Protein AF-A0A920AAM9-F1 (afdb_monomer_lite)

pLDDT: mean 75.86, std 14.89, range [33.41, 89.25]

Radius of gyration: 17.19 Å; chains: 1; bounding box: 35×25×56 Å

Structure (mmCIF, N/CA/C/O backbone):
data_AF-A0A920AAM9-F1
#
_entry.id   AF-A0A920AAM9-F1
#
loop_
_atom_site.group_PDB
_atom_site.id
_atom_site.type_symbol
_atom_site.label_atom_id
_atom_site.label_alt_id
_atom_site.label_comp_id
_atom_site.label_asym_id
_atom_site.label_entity_id
_atom_site.label_seq_id
_atom_site.pdbx_PDB_ins_code
_atom_site.Cartn_x
_atom_site.Cartn_y
_atom_site.Cartn_z
_atom_site.occupancy
_atom_site.B_iso_or_equiv
_atom_site.auth_seq_id
_atom_site.auth_comp_id
_atom_site.auth_asym_id
_atom_site.auth_atom_id
_atom_site.pdbx_PDB_model_num
ATOM 1 N N . MET A 1 1 ? -14.835 -7.639 28.616 1.00 49.59 1 MET A N 1
ATOM 2 C CA . MET A 1 1 ? -15.258 -7.368 27.221 1.00 49.59 1 MET A CA 1
ATOM 3 C C . MET A 1 1 ? -16.773 -7.490 27.170 1.00 49.59 1 MET A C 1
ATOM 5 O O . MET A 1 1 ? -17.291 -8.471 27.684 1.00 49.59 1 MET A O 1
ATOM 9 N N . SER A 1 2 ? -17.468 -6.457 26.691 1.00 64.12 2 SER A N 1
ATOM 10 C CA . SER A 1 2 ? -18.935 -6.351 26.747 1.00 64.12 2 SER A CA 1
ATOM 11 C C . SER A 1 2 ? -19.601 -7.238 25.690 1.00 64.12 2 SER A C 1
ATOM 13 O O . SER A 1 2 ? -19.161 -7.250 24.548 1.00 64.12 2 SER A O 1
ATOM 15 N N . LEU A 1 3 ? -20.681 -7.944 26.039 1.00 62.62 3 LEU A N 1
ATOM 16 C CA . LEU A 1 3 ? -21.472 -8.770 25.110 1.00 62.62 3 LEU A CA 1
ATOM 17 C C . LEU A 1 3 ? -21.976 -7.963 23.895 1.00 62.62 3 LEU A C 1
ATOM 19 O O . LEU A 1 3 ? -22.079 -8.491 22.791 1.00 62.62 3 LEU A O 1
ATOM 23 N N . LEU A 1 4 ? -22.213 -6.660 24.085 1.00 63.41 4 LEU A N 1
ATOM 24 C CA . LEU A 1 4 ? -22.655 -5.742 23.034 1.00 63.41 4 LEU A CA 1
ATOM 25 C C . LEU A 1 4 ? -21.623 -5.571 21.906 1.00 63.41 4 LEU A C 1
ATOM 27 O O . LEU A 1 4 ? -22.015 -5.398 20.757 1.00 63.41 4 LEU A O 1
ATOM 31 N N . SER A 1 5 ? -20.317 -5.670 22.194 1.00 61.12 5 SER A N 1
ATOM 32 C CA . SER A 1 5 ? -19.268 -5.459 21.181 1.00 61.12 5 SER A CA 1
ATOM 33 C C . SER A 1 5 ? -19.223 -6.558 20.119 1.00 61.12 5 SER A C 1
ATOM 35 O O . SER A 1 5 ? -18.636 -6.372 19.058 1.00 61.12 5 SER A O 1
ATOM 37 N N . PHE A 1 6 ? -19.808 -7.725 20.403 1.00 63.66 6 PHE A N 1
ATOM 38 C CA . PHE A 1 6 ? -19.896 -8.816 19.435 1.00 63.66 6 PHE A CA 1
ATOM 39 C C . PHE A 1 6 ? -21.004 -8.595 18.399 1.00 63.66 6 PHE A C 1
ATOM 41 O O . PHE A 1 6 ? -20.879 -9.105 17.289 1.00 63.66 6 PHE A O 1
ATOM 48 N N . LEU A 1 7 ? -22.047 -7.821 18.727 1.00 72.12 7 LEU A N 1
ATOM 49 C CA . LEU A 1 7 ? -23.186 -7.565 17.838 1.00 72.12 7 LEU A CA 1
ATOM 50 C C . LEU A 1 7 ? -22.875 -6.511 16.764 1.00 72.12 7 LEU A C 1
ATOM 52 O O . LEU A 1 7 ? -23.388 -6.609 15.658 1.00 72.12 7 LEU A O 1
ATOM 56 N N . THR A 1 8 ? -21.994 -5.550 17.056 1.00 70.56 8 THR A N 1
ATOM 57 C CA . THR A 1 8 ? -21.631 -4.445 16.144 1.00 70.56 8 THR A CA 1
ATOM 58 C C . THR A 1 8 ? -20.269 -4.645 15.476 1.00 70.56 8 THR A C 1
ATOM 60 O O . THR A 1 8 ? -19.683 -3.704 14.950 1.00 70.56 8 THR A O 1
ATOM 63 N N . LYS A 1 9 ? -19.716 -5.866 15.508 1.00 67.69 9 LYS A N 1
ATOM 64 C CA . LYS A 1 9 ? -18.342 -6.160 15.057 1.00 67.69 9 LYS A CA 1
ATOM 65 C C . LYS A 1 9 ? -18.078 -5.790 13.589 1.00 67.69 9 LYS A C 1
ATOM 67 O O . LYS A 1 9 ? -16.928 -5.586 13.211 1.00 67.69 9 LYS A O 1
ATOM 72 N N . THR A 1 10 ? -19.123 -5.750 12.769 1.00 80.25 10 THR A N 1
ATOM 73 C CA . THR A 1 10 ? -19.058 -5.434 11.336 1.00 80.25 10 THR A CA 1
ATOM 74 C C . THR A 1 10 ? -19.407 -3.983 11.013 1.00 80.25 10 THR A C 1
ATOM 76 O O . THR A 1 10 ? -19.349 -3.602 9.849 1.00 80.25 10 THR A O 1
ATOM 79 N N . GLU A 1 11 ? -19.788 -3.182 12.008 1.00 85.00 11 GLU A N 1
ATOM 80 C CA . GLU A 1 11 ? -20.110 -1.770 11.821 1.00 85.00 11 GLU A CA 1
ATOM 81 C C . GLU A 1 11 ? -18.857 -0.907 11.987 1.00 85.00 11 GLU A C 1
ATOM 83 O O . GLU A 1 11 ? -17.960 -1.220 12.776 1.00 85.00 11 GLU A O 1
ATOM 88 N N . LEU A 1 12 ? -18.795 0.198 11.242 1.00 84.44 12 LEU A N 1
ATOM 89 C CA . LEU A 1 12 ? -17.743 1.185 11.446 1.00 84.44 12 LEU A CA 1
ATOM 90 C C . LEU A 1 12 ? -17.886 1.814 12.843 1.00 84.44 12 LEU A C 1
ATOM 92 O O . LEU A 1 12 ? -19.008 2.097 13.274 1.00 84.44 12 LEU A O 1
ATOM 96 N N . PRO A 1 13 ? -16.770 2.065 13.554 1.00 86.56 13 PRO A N 1
ATOM 97 C CA . PRO A 1 13 ? -16.817 2.801 14.808 1.00 86.56 13 PRO A CA 1
ATOM 98 C C . PRO A 1 13 ? -17.376 4.203 14.565 1.00 86.56 13 PRO A C 1
ATOM 100 O O . PRO A 1 13 ? -17.157 4.797 13.510 1.00 86.56 13 PRO A O 1
ATOM 103 N N . LYS A 1 14 ? -18.069 4.758 15.560 1.00 88.56 14 LYS A N 1
ATOM 104 C CA . LYS A 1 14 ? -18.460 6.169 15.525 1.00 88.56 14 LYS A CA 1
ATOM 105 C C . LYS A 1 14 ? -17.210 7.040 15.614 1.00 88.56 14 LYS A C 1
ATOM 107 O O . LYS A 1 14 ? -16.237 6.660 16.259 1.00 88.56 14 LYS A O 1
ATOM 112 N N . GLU A 1 15 ? -17.265 8.233 15.031 1.00 87.12 15 GLU A N 1
ATOM 113 C CA . GLU A 1 15 ? -16.139 9.177 15.020 1.00 87.12 15 GLU A CA 1
ATOM 114 C C . GLU A 1 15 ? -15.585 9.462 16.428 1.00 87.12 15 GLU A C 1
ATOM 116 O O . GLU A 1 15 ? -14.376 9.450 16.631 1.00 87.12 15 GLU A O 1
ATOM 121 N N . GLN A 1 16 ? -16.467 9.622 17.419 1.00 87.75 16 GLN A N 1
ATOM 122 C CA . GLN A 1 16 ? -16.109 9.857 18.825 1.00 87.75 16 GLN A CA 1
ATOM 123 C C . GLN A 1 16 ? -15.340 8.698 19.490 1.00 87.75 16 GLN A C 1
ATOM 125 O O . GLN A 1 16 ? -14.606 8.919 20.450 1.00 87.75 16 GLN A O 1
ATOM 130 N N . ASP A 1 17 ? -15.535 7.472 18.997 1.00 87.69 17 ASP A N 1
ATOM 131 C CA . ASP A 1 17 ? -14.930 6.252 19.538 1.00 87.69 17 ASP A CA 1
ATOM 132 C C . ASP A 1 17 ? -13.674 5.857 18.740 1.00 87.69 17 ASP A C 1
ATOM 134 O O . ASP A 1 17 ? -12.939 4.942 19.121 1.00 87.69 17 ASP A O 1
ATOM 138 N N . ALA A 1 18 ? -13.420 6.533 17.614 1.00 87.44 18 ALA A N 1
ATOM 139 C CA . ALA A 1 18 ? -12.231 6.328 16.812 1.00 87.44 18 ALA A CA 1
ATOM 140 C C . ALA A 1 18 ? -10.997 6.900 17.517 1.00 87.44 18 ALA A C 1
ATOM 142 O O . ALA A 1 18 ? -11.035 7.919 18.206 1.00 87.44 18 ALA A O 1
ATOM 143 N N . LEU A 1 19 ? -9.853 6.250 17.308 1.00 88.88 19 LEU A N 1
ATOM 144 C CA . LEU A 1 19 ? -8.588 6.762 17.821 1.00 88.88 19 LEU A CA 1
ATOM 145 C C . LEU A 1 19 ? -8.274 8.111 17.162 1.00 88.88 19 LEU A C 1
ATOM 147 O O . LEU A 1 19 ? -8.498 8.283 15.965 1.00 88.88 19 LEU A O 1
ATOM 151 N N . LEU A 1 20 ? -7.693 9.038 17.925 1.00 86.19 20 LEU A N 1
ATOM 152 C CA . LEU A 1 20 ? -7.298 10.359 17.417 1.00 86.19 20 LEU A CA 1
ATOM 153 C C . LEU A 1 20 ? -6.190 10.273 16.353 1.00 86.19 20 LEU A C 1
ATOM 155 O O . LEU A 1 20 ? -6.117 11.114 15.459 1.00 86.19 20 LEU A O 1
ATOM 159 N N . GLY A 1 21 ? -5.354 9.234 16.419 1.00 86.50 21 GLY A N 1
ATOM 160 C CA . GLY A 1 21 ? -4.264 9.014 15.473 1.00 86.50 21 GLY A CA 1
ATOM 161 C C . GLY A 1 21 ? -3.076 9.948 15.712 1.00 86.50 21 GLY A C 1
ATOM 162 O O . GLY A 1 21 ? -2.787 10.318 16.849 1.00 86.50 21 GLY A O 1
ATOM 163 N N . ARG A 1 22 ? -2.356 10.295 14.640 1.00 84.38 22 ARG A N 1
ATOM 164 C CA . ARG A 1 22 ? -1.185 11.183 14.682 1.00 84.38 22 ARG A CA 1
ATOM 165 C C . ARG A 1 22 ? -1.120 12.084 13.454 1.00 84.38 22 ARG A C 1
ATOM 167 O O . ARG A 1 22 ? -1.550 11.694 12.374 1.00 84.38 22 ARG A O 1
ATOM 174 N N . ASN A 1 23 ? -0.519 13.260 13.622 1.00 81.00 23 ASN A N 1
ATOM 175 C CA . ASN A 1 23 ? -0.296 14.206 12.522 1.00 81.00 23 ASN A CA 1
ATOM 176 C C 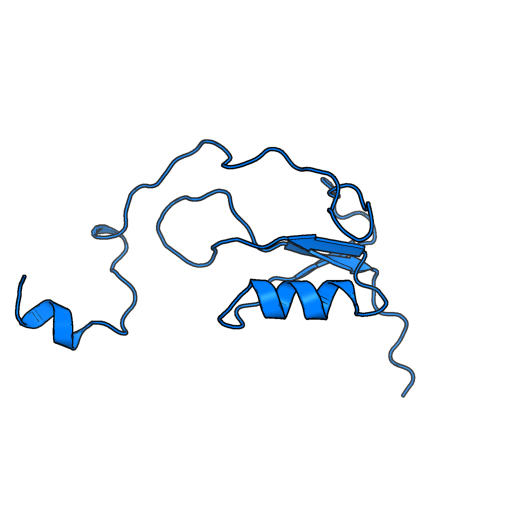. ASN A 1 23 ? 1.014 13.942 11.761 1.00 81.00 23 ASN A C 1
ATOM 178 O O . ASN A 1 23 ? 1.196 14.439 10.653 1.00 81.00 23 ASN A O 1
ATOM 182 N N . GLU A 1 24 ? 1.935 13.177 12.347 1.00 81.75 24 GLU A N 1
ATOM 183 C CA . GLU A 1 24 ? 3.218 12.856 11.725 1.00 81.75 24 GLU A CA 1
ATOM 184 C C . GLU A 1 24 ? 3.073 11.771 10.655 1.00 81.75 24 GLU A C 1
ATOM 186 O O . GLU A 1 24 ? 2.324 10.798 10.816 1.00 81.75 24 GLU A O 1
ATOM 191 N N . LYS A 1 25 ? 3.838 11.918 9.567 1.00 75.25 25 LYS A N 1
ATOM 192 C CA . LYS A 1 25 ? 3.935 10.899 8.521 1.00 75.25 25 LYS A CA 1
ATOM 193 C C . LYS A 1 25 ? 4.517 9.612 9.100 1.00 75.25 25 LYS A C 1
ATOM 195 O O . LYS A 1 25 ? 5.412 9.632 9.938 1.00 75.25 25 LYS A O 1
ATOM 200 N N . ILE A 1 26 ? 4.008 8.477 8.627 1.00 76.00 26 ILE A N 1
ATOM 201 C CA . ILE A 1 26 ? 4.510 7.162 9.050 1.00 76.00 26 ILE A CA 1
ATOM 202 C C . ILE A 1 26 ? 5.846 6.854 8.365 1.00 76.00 26 ILE A C 1
ATOM 204 O O . ILE A 1 26 ? 6.738 6.300 8.998 1.00 76.00 26 ILE A O 1
ATOM 208 N N . PHE A 1 27 ? 5.975 7.234 7.094 1.00 73.44 27 PHE A N 1
ATOM 209 C CA . PHE A 1 27 ? 7.169 7.046 6.278 1.00 73.44 27 PHE A CA 1
ATOM 210 C C . PHE A 1 27 ? 7.357 8.245 5.349 1.00 73.44 27 PHE A C 1
ATOM 212 O O . PHE A 1 27 ? 6.377 8.863 4.922 1.00 73.44 27 PHE A O 1
ATOM 219 N N . GLU A 1 28 ? 8.611 8.543 5.017 1.00 71.88 28 GLU A N 1
ATOM 220 C CA . GLU A 1 28 ? 8.927 9.465 3.929 1.00 71.88 28 GLU A CA 1
ATOM 221 C C . GLU A 1 28 ? 8.701 8.785 2.569 1.00 71.88 28 GLU A C 1
ATOM 223 O O . GLU A 1 28 ? 8.889 7.568 2.451 1.00 71.88 28 GLU A O 1
ATOM 228 N N . PRO A 1 29 ? 8.269 9.539 1.542 1.00 67.31 29 PRO A N 1
ATOM 229 C CA . PRO A 1 29 ? 8.035 8.986 0.218 1.00 67.31 29 PRO A CA 1
ATOM 230 C C . PRO A 1 29 ? 9.337 8.409 -0.349 1.00 67.31 29 PRO A C 1
ATOM 232 O O . PRO A 1 29 ? 10.326 9.113 -0.534 1.00 67.31 29 PRO A O 1
ATOM 235 N N . ALA A 1 30 ? 9.326 7.101 -0.601 1.00 71.69 30 ALA A N 1
ATOM 236 C CA . ALA A 1 30 ? 10.486 6.337 -1.037 1.00 71.69 30 ALA A CA 1
ATOM 237 C C . ALA A 1 30 ? 10.359 5.885 -2.500 1.00 71.69 30 ALA A C 1
ATOM 239 O O . ALA A 1 30 ? 9.291 5.937 -3.111 1.00 71.69 30 ALA A O 1
ATOM 240 N N . ILE A 1 31 ? 11.479 5.414 -3.049 1.00 84.06 31 ILE A N 1
ATOM 241 C CA . ILE A 1 31 ? 11.536 4.731 -4.343 1.00 84.06 31 ILE A CA 1
ATOM 242 C C . ILE A 1 31 ? 10.774 3.407 -4.230 1.00 84.06 31 ILE A C 1
ATOM 244 O O . ILE A 1 31 ? 11.006 2.630 -3.301 1.00 84.06 31 ILE A O 1
ATOM 248 N N . HIS A 1 32 ? 9.890 3.131 -5.187 1.00 85.81 32 HIS A N 1
ATOM 249 C CA . HIS A 1 32 ? 9.138 1.887 -5.216 1.00 85.81 32 HIS A CA 1
ATOM 250 C C . HIS A 1 32 ? 10.081 0.688 -5.367 1.00 85.81 32 HIS A C 1
ATOM 252 O O . HIS A 1 32 ? 10.985 0.669 -6.207 1.00 85.81 32 HIS A O 1
ATOM 258 N N . PHE A 1 33 ? 9.885 -0.332 -4.531 1.00 86.31 33 PHE A N 1
ATOM 259 C CA . PHE A 1 33 ? 10.864 -1.404 -4.370 1.00 86.31 33 PHE A CA 1
ATOM 260 C C . PHE A 1 33 ? 11.087 -2.221 -5.653 1.00 86.31 33 PHE A C 1
ATOM 262 O O . PHE A 1 33 ? 12.230 -2.585 -5.943 1.00 86.31 33 PHE A O 1
ATOM 269 N N . VAL A 1 34 ? 10.023 -2.475 -6.425 1.00 87.69 34 VAL A N 1
ATOM 270 C CA . VAL A 1 34 ? 10.049 -3.352 -7.608 1.00 87.69 34 VAL A CA 1
ATOM 271 C C . VAL A 1 34 ? 10.457 -2.577 -8.861 1.00 87.69 34 VAL A C 1
ATOM 273 O O . VAL A 1 34 ? 11.557 -2.765 -9.371 1.00 87.69 34 VAL A O 1
ATOM 276 N N . ASN A 1 35 ? 9.602 -1.666 -9.326 1.00 83.88 35 ASN A N 1
ATOM 277 C CA . ASN A 1 35 ? 9.809 -0.916 -10.572 1.00 83.88 35 ASN A CA 1
ATOM 278 C C . ASN A 1 35 ? 10.790 0.273 -10.454 1.00 83.88 35 ASN A C 1
ATOM 280 O O . ASN A 1 35 ? 11.059 0.935 -11.451 1.00 83.88 35 ASN A O 1
ATOM 284 N N . LYS A 1 36 ? 11.323 0.558 -9.255 1.00 87.81 36 LYS A N 1
ATOM 285 C CA . LYS A 1 36 ? 12.248 1.674 -8.977 1.00 87.81 36 LYS A CA 1
ATOM 286 C C . LYS A 1 36 ? 11.699 3.067 -9.319 1.00 87.81 36 LYS A C 1
ATOM 288 O O . LYS A 1 36 ? 12.470 4.024 -9.374 1.00 87.81 36 LYS A O 1
ATOM 293 N N . ALA A 1 37 ? 10.385 3.203 -9.491 1.00 84.69 37 ALA A N 1
ATOM 294 C CA . ALA A 1 37 ? 9.744 4.488 -9.728 1.00 84.69 37 ALA A CA 1
ATOM 295 C C . ALA A 1 37 ? 9.861 5.388 -8.489 1.00 84.69 37 ALA A C 1
ATOM 297 O O . ALA A 1 37 ? 9.702 4.936 -7.351 1.00 84.69 37 ALA A O 1
ATOM 298 N N . GLN A 1 38 ? 10.132 6.673 -8.701 1.00 84.81 38 GLN A N 1
ATOM 299 C CA . GLN A 1 38 ? 10.092 7.665 -7.630 1.00 84.81 38 GLN A CA 1
ATOM 300 C C . GLN A 1 38 ? 8.643 8.001 -7.286 1.00 84.81 38 GLN A C 1
ATOM 302 O O . GLN A 1 38 ? 7.790 8.059 -8.171 1.00 84.81 38 GLN A O 1
ATOM 307 N N . TYR A 1 39 ? 8.368 8.241 -6.003 1.00 82.81 39 TYR A N 1
ATOM 308 C CA . TYR A 1 39 ? 7.056 8.713 -5.581 1.00 82.81 39 TYR A CA 1
ATOM 309 C C . TYR A 1 39 ? 6.743 10.055 -6.265 1.00 82.81 39 TYR A C 1
ATOM 311 O O . TYR A 1 39 ? 7.470 11.027 -6.051 1.00 82.81 39 TYR A O 1
ATOM 319 N N . PRO A 1 40 ? 5.664 10.150 -7.060 1.00 77.44 40 PRO A N 1
ATOM 320 C CA . PRO A 1 40 ? 5.345 11.382 -7.765 1.00 77.44 40 PRO A CA 1
ATOM 321 C C . PRO A 1 40 ? 4.617 12.319 -6.796 1.00 77.44 40 PRO A C 1
ATOM 323 O O . PRO A 1 40 ? 3.429 12.131 -6.505 1.00 77.44 40 PRO A O 1
ATOM 326 N N . GLU A 1 41 ? 5.344 13.278 -6.214 1.00 76.25 41 GLU A N 1
ATOM 327 C CA . GLU A 1 41 ? 4.769 14.276 -5.299 1.00 76.25 41 GLU A CA 1
ATOM 328 C C . GLU A 1 41 ? 3.609 15.016 -5.973 1.00 76.25 41 GLU A C 1
ATOM 330 O O . GLU A 1 41 ? 2.483 15.015 -5.457 1.00 76.25 41 GLU A O 1
ATOM 335 N N . ASP A 1 42 ? 3.858 15.510 -7.185 1.00 72.31 42 ASP A N 1
ATOM 336 C CA . ASP A 1 42 ? 2.848 16.068 -8.073 1.00 72.31 42 ASP A CA 1
ATOM 337 C C . ASP A 1 42 ? 2.317 15.014 -9.055 1.00 72.31 42 ASP A C 1
ATOM 339 O O . ASP A 1 42 ? 3.000 14.066 -9.437 1.00 72.31 42 ASP A O 1
ATOM 343 N N . SER A 1 43 ? 1.050 15.168 -9.420 1.00 65.69 43 SER A N 1
ATOM 344 C CA . SER A 1 43 ? 0.325 14.269 -10.308 1.00 65.69 43 SER A CA 1
ATOM 345 C C . SER A 1 43 ? 0.658 14.529 -11.774 1.00 65.69 43 SER A C 1
ATOM 347 O O . SER A 1 43 ? 0.576 13.588 -12.535 1.00 65.69 43 SER A O 1
ATOM 349 N N . GLY A 1 44 ? 1.082 15.727 -12.196 1.00 77.12 44 GLY A N 1
ATOM 350 C CA . GLY A 1 44 ? 1.449 15.990 -13.599 1.00 77.12 44 GLY A CA 1
ATOM 351 C C . GLY A 1 44 ? 0.451 15.402 -14.617 1.00 77.12 44 GLY A C 1
ATOM 352 O O . GLY A 1 44 ? -0.731 15.733 -14.594 1.00 77.12 44 GLY A O 1
ATOM 353 N N . ASN A 1 45 ? 0.929 14.493 -15.480 1.00 79.25 45 ASN A N 1
ATOM 354 C CA . ASN A 1 45 ? 0.122 13.744 -16.464 1.00 79.25 45 ASN A CA 1
ATOM 355 C C . ASN A 1 45 ? -0.471 12.421 -15.935 1.00 79.25 45 ASN A C 1
ATOM 357 O O . ASN A 1 45 ? -1.041 11.644 -16.703 1.00 79.25 45 ASN A O 1
ATOM 361 N N . LEU A 1 46 ? -0.288 12.148 -14.650 1.00 80.19 46 LEU A N 1
ATOM 362 C CA . LEU A 1 46 ? -0.688 10.937 -13.959 1.00 80.19 46 LEU A CA 1
ATOM 363 C C . LEU A 1 46 ? -1.963 11.170 -13.142 1.00 80.19 46 LEU A C 1
ATOM 365 O O . LEU A 1 46 ? -2.153 12.217 -12.517 1.00 80.19 46 LEU A O 1
ATOM 369 N N . GLU A 1 47 ? -2.809 10.151 -13.070 1.00 82.56 47 GLU A N 1
ATOM 370 C CA . GLU A 1 47 ? -4.033 10.163 -12.275 1.00 82.56 47 GLU A CA 1
ATOM 371 C C . GLU A 1 47 ? -3.881 9.302 -11.021 1.00 82.56 47 GLU A C 1
ATOM 373 O O . GLU A 1 47 ? -3.232 8.255 -11.030 1.00 82.56 47 GLU A O 1
ATOM 378 N N . LYS A 1 48 ? -4.470 9.761 -9.910 1.00 81.62 48 LYS A N 1
ATOM 379 C CA . LYS A 1 48 ? -4.420 9.064 -8.620 1.00 81.62 48 LYS A CA 1
ATOM 380 C C . LYS A 1 48 ? -5.725 8.317 -8.386 1.00 81.62 48 LYS A C 1
ATOM 382 O O . LYS A 1 48 ? -6.788 8.931 -8.404 1.00 81.62 48 LYS A O 1
ATOM 387 N N . VAL A 1 49 ? -5.638 7.020 -8.106 1.00 83.12 49 VAL A N 1
ATOM 388 C CA . VAL A 1 49 ? -6.807 6.175 -7.816 1.00 83.12 49 VAL A CA 1
ATOM 389 C C . VAL A 1 49 ? -6.603 5.411 -6.508 1.00 83.12 49 VAL A C 1
ATOM 391 O O . VAL A 1 49 ? -5.485 5.023 -6.165 1.00 83.12 49 VAL A O 1
ATOM 394 N N . TYR A 1 50 ? -7.698 5.203 -5.773 1.00 84.31 50 TYR A N 1
ATOM 395 C CA . TYR A 1 50 ? -7.753 4.502 -4.490 1.00 84.31 50 TYR A CA 1
ATOM 396 C C . TYR A 1 50 ? -8.639 3.256 -4.619 1.00 84.31 50 TYR A C 1
ATOM 398 O O . TYR A 1 50 ? -9.749 3.343 -5.133 1.00 84.31 50 TYR A O 1
ATOM 406 N N . PHE A 1 51 ? -8.176 2.103 -4.123 1.00 84.25 51 PHE A N 1
ATOM 407 C CA . PHE A 1 51 ? -8.928 0.839 -4.192 1.00 84.25 51 PHE A CA 1
ATOM 408 C C . PHE A 1 51 ? -9.066 0.168 -2.820 1.00 84.25 51 PHE A C 1
ATOM 410 O O . PHE A 1 51 ? -8.060 -0.070 -2.154 1.00 84.25 51 PHE A O 1
ATOM 417 N N . GLY A 1 52 ? -10.269 -0.253 -2.430 1.00 85.94 52 GLY A N 1
ATOM 418 C CA . GLY A 1 52 ? -10.505 -1.112 -1.261 1.00 85.94 52 GLY A CA 1
ATOM 419 C C . GLY A 1 52 ? -10.754 -2.561 -1.683 1.00 85.94 52 GLY A C 1
ATOM 420 O O . GLY A 1 52 ? -11.853 -2.885 -2.107 1.00 85.94 52 GLY A O 1
ATOM 421 N N . MET A 1 53 ? -9.743 -3.435 -1.600 1.00 84.62 53 MET A N 1
ATOM 422 C CA . MET A 1 53 ? -9.800 -4.808 -2.155 1.00 84.62 53 MET A CA 1
ATOM 423 C C . MET A 1 53 ? -9.401 -5.896 -1.140 1.00 84.62 53 MET A C 1
ATOM 425 O O . MET A 1 53 ? -8.863 -6.936 -1.509 1.00 84.62 53 MET A O 1
ATOM 429 N N . GLY A 1 54 ? -9.608 -5.661 0.158 1.00 86.12 54 GLY A N 1
ATOM 430 C CA . GLY A 1 54 ? -9.181 -6.599 1.201 1.00 86.12 54 GLY A CA 1
ATOM 431 C C . GLY A 1 54 ? -7.661 -6.595 1.405 1.00 86.12 54 GLY A C 1
ATOM 432 O O . GLY A 1 54 ? -7.086 -5.541 1.679 1.00 86.12 54 GLY A O 1
ATOM 433 N N . CYS A 1 55 ? -7.007 -7.760 1.303 1.00 87.81 55 CYS A N 1
ATOM 434 C CA . CYS A 1 55 ? -5.563 -7.884 1.534 1.00 87.81 55 CYS A CA 1
ATOM 435 C C . CYS A 1 55 ? -4.768 -7.039 0.529 1.00 87.81 55 CYS A C 1
ATOM 437 O O . CYS A 1 55 ? -4.707 -7.336 -0.666 1.00 87.81 55 CYS A O 1
ATOM 439 N N . PHE A 1 56 ? -4.128 -5.983 1.024 1.00 87.12 56 PHE A N 1
ATOM 440 C CA . PHE A 1 56 ? -3.458 -5.018 0.164 1.00 87.12 56 PHE A CA 1
ATOM 441 C C . PHE A 1 56 ? -2.162 -5.547 -0.463 1.00 87.12 56 PHE A C 1
ATOM 443 O O . PHE A 1 56 ? -1.809 -5.068 -1.530 1.00 87.12 56 PHE A O 1
ATOM 450 N N . TRP A 1 57 ? -1.500 -6.556 0.116 1.00 85.81 57 TRP A N 1
ATOM 451 C CA . TRP A 1 57 ? -0.280 -7.142 -0.461 1.00 85.81 57 TRP A CA 1
ATOM 452 C C . TRP A 1 57 ? -0.526 -7.785 -1.827 1.00 85.81 57 TRP A C 1
ATOM 454 O O . TRP A 1 57 ? 0.219 -7.546 -2.772 1.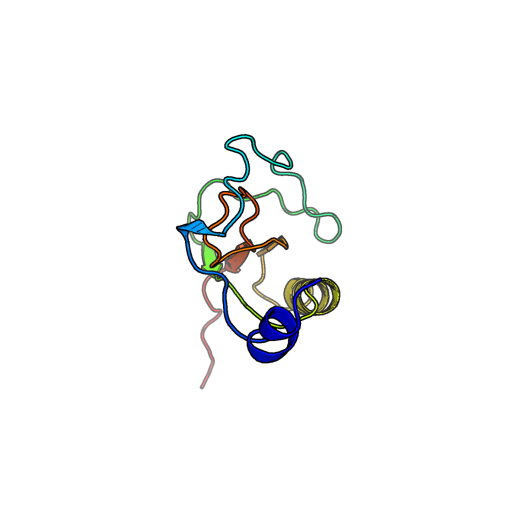00 85.81 57 TRP A O 1
ATOM 464 N N . GLY A 1 58 ? -1.593 -8.581 -1.945 1.00 88.94 58 GLY A N 1
ATOM 465 C CA . GLY A 1 58 ? -1.962 -9.203 -3.218 1.00 88.94 58 GLY A CA 1
ATOM 466 C C . GLY A 1 58 ? -2.447 -8.174 -4.237 1.00 88.94 58 GLY A C 1
ATOM 467 O O . GLY A 1 58 ? -2.078 -8.238 -5.405 1.00 88.94 58 GLY A O 1
ATOM 468 N N . ALA A 1 59 ? -3.229 -7.191 -3.780 1.00 88.00 59 ALA A N 1
ATOM 469 C CA . ALA A 1 59 ? -3.746 -6.135 -4.642 1.00 88.00 59 ALA A CA 1
ATOM 470 C C . ALA A 1 59 ? -2.636 -5.220 -5.186 1.00 88.00 59 ALA A C 1
ATOM 472 O O . ALA A 1 59 ? -2.658 -4.872 -6.359 1.00 88.00 59 ALA A O 1
ATOM 473 N N . GLU A 1 60 ? -1.668 -4.832 -4.354 1.00 89.00 60 GLU A N 1
ATOM 474 C CA . GLU A 1 60 ? -0.518 -4.027 -4.778 1.00 89.00 60 GLU A CA 1
ATOM 475 C C . GLU A 1 60 ? 0.341 -4.791 -5.781 1.00 89.00 60 GLU A C 1
ATOM 477 O O . GLU A 1 60 ? 0.671 -4.241 -6.830 1.00 89.00 60 GLU A O 1
ATOM 482 N N . LYS A 1 61 ? 0.593 -6.079 -5.503 1.00 89.25 61 LYS A N 1
ATOM 483 C CA . LYS A 1 61 ? 1.327 -6.948 -6.417 1.00 89.25 61 LYS A CA 1
ATOM 484 C C . LYS A 1 61 ? 0.697 -7.009 -7.797 1.00 89.25 61 LYS A C 1
ATOM 486 O O . LYS A 1 61 ? 1.383 -6.834 -8.793 1.00 89.25 61 LYS A O 1
ATOM 491 N N . TYR A 1 62 ? -0.608 -7.245 -7.837 1.00 88.75 62 TYR A N 1
ATOM 492 C CA . TYR A 1 62 ? -1.338 -7.289 -9.093 1.00 88.75 62 TYR A CA 1
ATOM 493 C C . TYR A 1 62 ? -1.243 -5.956 -9.843 1.00 88.75 62 TYR A C 1
ATOM 495 O O . TYR A 1 62 ? -1.000 -5.940 -11.040 1.00 88.75 62 TYR A O 1
ATOM 503 N N . MET A 1 63 ? -1.388 -4.833 -9.139 1.00 88.12 63 MET A N 1
ATOM 504 C CA . MET A 1 63 ? -1.407 -3.511 -9.763 1.00 88.12 63 MET A CA 1
ATOM 505 C C . MET A 1 63 ? -0.059 -3.105 -10.360 1.00 88.12 63 MET A C 1
ATOM 507 O O . MET A 1 63 ? -0.054 -2.546 -11.448 1.00 88.12 63 MET A O 1
ATOM 511 N N . TRP A 1 64 ? 1.082 -3.383 -9.719 1.00 87.00 64 TRP A N 1
ATOM 512 C CA . TRP A 1 64 ? 2.375 -3.010 -10.319 1.00 87.00 64 TRP A CA 1
ATOM 513 C C . TRP A 1 64 ? 2.725 -3.828 -11.572 1.00 87.00 64 TRP A C 1
ATOM 515 O O . TRP A 1 64 ? 3.669 -3.475 -12.273 1.00 87.00 64 TRP A O 1
ATOM 525 N N . GLU A 1 65 ? 2.027 -4.943 -11.821 1.00 87.44 65 GLU A N 1
ATOM 526 C CA . GLU A 1 65 ? 2.186 -5.779 -13.021 1.00 87.44 65 GLU A CA 1
ATOM 527 C C . GLU A 1 65 ? 1.311 -5.289 -14.191 1.00 87.44 65 GLU A C 1
ATOM 529 O O . GLU A 1 65 ? 1.474 -5.769 -15.309 1.00 87.44 65 GLU A O 1
ATOM 534 N N . ILE A 1 66 ? 0.392 -4.340 -13.962 1.00 88.75 66 ILE A N 1
ATOM 535 C CA . ILE A 1 66 ? -0.503 -3.800 -14.994 1.00 88.75 66 ILE A CA 1
ATOM 536 C C . ILE A 1 66 ? 0.202 -2.696 -15.787 1.00 88.75 66 ILE A C 1
ATOM 538 O O . ILE A 1 66 ? 0.686 -1.711 -15.223 1.00 88.75 66 ILE A O 1
ATOM 542 N N . ASP A 1 67 ? 0.171 -2.814 -17.114 1.00 85.00 67 ASP A N 1
ATOM 543 C CA . ASP A 1 67 ? 0.670 -1.780 -18.019 1.00 85.00 67 ASP A CA 1
ATOM 544 C C . ASP A 1 67 ? -0.066 -0.445 -17.810 1.00 85.00 67 ASP A C 1
ATOM 546 O O . ASP A 1 67 ? -1.296 -0.379 -17.781 1.00 85.00 67 ASP A O 1
ATOM 550 N N . GLY A 1 68 ? 0.702 0.638 -17.676 1.00 84.31 68 GLY A N 1
ATOM 551 C CA . GLY A 1 68 ? 0.186 1.978 -17.376 1.00 84.31 68 GLY A CA 1
ATOM 552 C C . GLY A 1 68 ? 0.147 2.320 -15.883 1.00 84.31 68 GLY A C 1
ATOM 553 O O . GLY A 1 68 ? -0.129 3.466 -15.529 1.00 84.31 68 GLY A O 1
ATOM 554 N N . VAL A 1 69 ? 0.469 1.383 -14.985 1.00 87.31 69 VAL A N 1
ATOM 555 C CA . VAL A 1 69 ? 0.655 1.690 -13.560 1.00 87.31 69 VAL A CA 1
ATOM 556 C C . VAL A 1 69 ? 2.090 2.154 -13.314 1.00 87.31 69 VAL A C 1
ATOM 558 O O . VAL A 1 69 ? 3.037 1.373 -13.355 1.00 87.31 69 VAL A O 1
ATOM 561 N N . PHE A 1 70 ? 2.259 3.441 -13.012 1.00 85.00 70 PHE A N 1
ATOM 562 C CA . PHE A 1 70 ? 3.573 4.042 -12.783 1.00 85.00 70 PHE A CA 1
ATOM 563 C C . PHE A 1 70 ? 4.098 3.779 -11.365 1.00 85.00 70 PHE A C 1
ATOM 565 O O . PHE A 1 70 ? 5.257 3.416 -11.161 1.00 85.00 70 PHE A O 1
ATOM 572 N N . PHE A 1 71 ? 3.244 3.954 -10.355 1.00 86.69 71 PHE A N 1
ATOM 573 C CA . PHE A 1 71 ? 3.628 3.818 -8.950 1.00 86.69 71 PHE A CA 1
ATOM 574 C C . PHE A 1 71 ? 2.479 3.241 -8.127 1.00 86.69 71 PHE A C 1
ATOM 576 O O . PHE A 1 71 ? 1.324 3.639 -8.299 1.00 86.69 71 PHE A O 1
ATOM 583 N N . THR A 1 72 ? 2.803 2.348 -7.192 1.00 87.25 72 THR A N 1
ATOM 584 C CA . THR A 1 72 ? 1.844 1.760 -6.254 1.00 87.25 72 THR A CA 1
ATOM 585 C C . THR A 1 72 ? 2.294 1.972 -4.814 1.00 87.25 72 THR A C 1
ATOM 587 O O . THR A 1 72 ? 3.478 1.848 -4.504 1.00 87.25 72 THR A O 1
ATOM 590 N N . SER A 1 73 ? 1.353 2.287 -3.926 1.00 86.38 73 SER A N 1
ATOM 591 C CA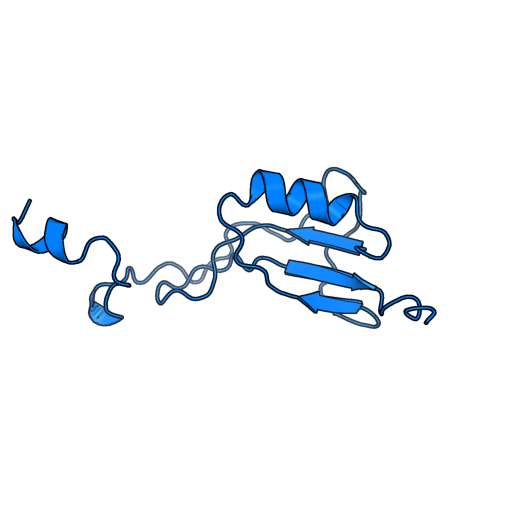 . SER A 1 73 ? 1.558 2.205 -2.481 1.00 86.38 73 SER A CA 1
ATOM 592 C C . SER A 1 73 ? 0.322 1.690 -1.763 1.00 86.38 73 SER A C 1
ATOM 594 O O . SER A 1 73 ? -0.819 1.909 -2.185 1.00 86.38 73 SER A O 1
ATOM 596 N N . VAL A 1 74 ? 0.556 1.071 -0.610 1.00 86.31 74 VAL A N 1
ATOM 597 C CA . VAL A 1 74 ? -0.488 0.593 0.298 1.00 86.31 74 VAL A CA 1
ATOM 598 C C . VAL A 1 74 ? -0.617 1.454 1.546 1.00 86.31 74 VAL A C 1
ATOM 600 O O . VAL A 1 74 ? 0.338 2.071 2.015 1.00 86.31 74 VAL A O 1
ATOM 603 N N . GLY A 1 75 ? -1.832 1.503 2.084 1.00 82.69 75 GLY A N 1
ATOM 604 C CA . GLY A 1 75 ? -2.161 2.306 3.250 1.00 82.69 75 GLY A CA 1
ATOM 605 C C . GLY A 1 75 ? -3.606 2.119 3.701 1.00 82.69 75 GLY A C 1
ATOM 606 O O . GLY A 1 75 ? -4.356 1.339 3.109 1.00 82.69 75 GLY A O 1
ATOM 607 N N . TYR A 1 76 ? -3.977 2.854 4.745 1.00 84.00 76 TYR A N 1
ATOM 608 C CA . TYR A 1 76 ? -5.312 2.874 5.332 1.00 84.00 76 TYR A CA 1
ATOM 609 C C . TYR A 1 76 ? -5.992 4.202 5.006 1.00 84.00 76 TYR A C 1
ATOM 611 O O . TYR A 1 76 ? -5.444 5.270 5.260 1.00 84.00 76 TYR A O 1
ATOM 619 N N . GLY A 1 77 ? -7.199 4.138 4.461 1.00 81.69 77 GLY A N 1
ATOM 620 C CA . GLY A 1 77 ? -8.001 5.314 4.144 1.00 81.69 77 GLY A CA 1
ATOM 621 C C . GLY A 1 77 ? -9.449 5.105 4.549 1.00 81.69 77 GLY A C 1
ATOM 622 O O . GLY A 1 77 ? -9.816 4.012 4.976 1.00 81.69 77 GLY A O 1
ATOM 623 N N . ASP A 1 78 ? -10.245 6.159 4.390 1.00 83.69 78 ASP A N 1
ATOM 624 C CA . ASP A 1 78 ? -11.699 6.132 4.609 1.00 83.69 78 ASP A CA 1
ATOM 625 C C . ASP A 1 78 ? -12.131 5.827 6.063 1.00 83.69 78 ASP A C 1
ATOM 627 O O . ASP A 1 78 ? -13.245 5.389 6.328 1.00 83.69 78 ASP A O 1
ATOM 631 N N . GLY A 1 79 ? -11.235 6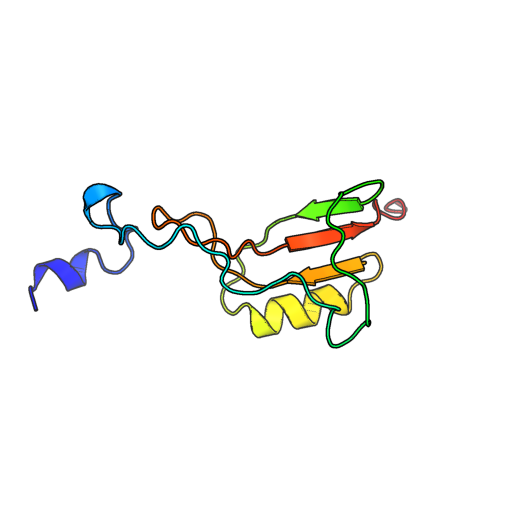.063 7.030 1.00 84.44 79 GLY A N 1
ATOM 632 C CA . GLY A 1 79 ? -11.512 5.969 8.465 1.00 84.44 79 GLY A CA 1
ATOM 633 C C . GLY A 1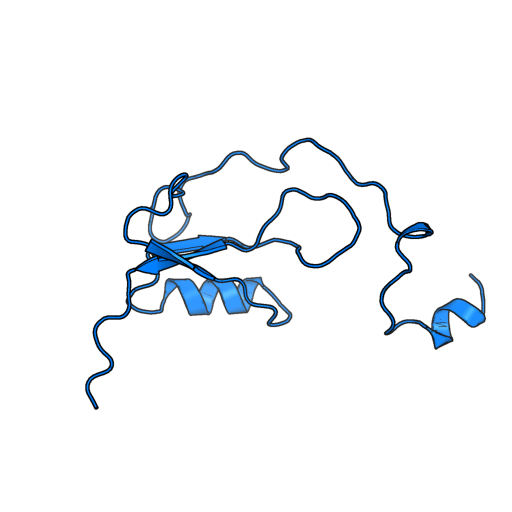 79 ? -11.431 7.327 9.168 1.00 84.44 79 GLY A C 1
ATOM 634 O O . GLY A 1 79 ? -10.819 8.266 8.664 1.00 84.44 79 GLY A O 1
ATOM 635 N N . PHE A 1 80 ? -12.008 7.415 10.368 1.00 87.69 80 PHE A N 1
ATOM 636 C CA . PHE A 1 80 ? -12.013 8.644 11.178 1.00 87.69 80 PHE A CA 1
ATOM 637 C C . PHE A 1 80 ? -10.662 8.949 11.841 1.00 87.69 80 PHE A C 1
ATOM 639 O O . PHE A 1 80 ? -10.342 10.101 12.129 1.00 87.69 80 PHE A O 1
ATOM 646 N N . THR A 1 81 ? -9.848 7.920 12.089 1.00 86.81 81 THR A N 1
ATOM 647 C CA . THR A 1 81 ? -8.525 8.086 12.697 1.00 86.81 81 THR A CA 1
ATOM 648 C C . THR A 1 81 ? -7.575 8.763 11.721 1.00 86.81 81 THR A C 1
ATOM 650 O O . THR A 1 81 ? -7.335 8.266 10.620 1.00 86.81 81 THR A O 1
ATOM 653 N N . LYS A 1 82 ? -6.964 9.870 12.152 1.00 81.00 82 LYS A N 1
ATOM 654 C CA . LYS A 1 82 ? -5.957 10.573 11.355 1.00 81.00 82 LYS A CA 1
ATOM 655 C C . LYS A 1 82 ? -4.691 9.728 11.246 1.00 81.00 82 LYS A C 1
ATOM 657 O O . LYS A 1 82 ? -3.925 9.591 12.201 1.00 81.00 82 LYS A O 1
ATOM 662 N N . ILE A 1 83 ? -4.490 9.144 10.068 1.00 70.62 83 ILE A N 1
ATOM 663 C CA . ILE A 1 83 ? -3.294 8.388 9.701 1.00 70.62 83 ILE A CA 1
ATOM 664 C C . ILE A 1 83 ? -2.879 8.835 8.304 1.00 70.62 83 ILE A C 1
ATOM 666 O O . ILE A 1 83 ? -3.629 8.681 7.344 1.00 70.62 83 ILE A O 1
ATOM 670 N N . GLN A 1 84 ? -1.658 9.347 8.165 1.00 56.47 84 GLN A N 1
ATOM 671 C CA . GLN A 1 84 ? -1.103 9.715 6.864 1.00 56.47 84 GLN A CA 1
ATOM 672 C C . GLN A 1 84 ? -0.565 8.465 6.132 1.00 56.47 84 GLN A C 1
ATOM 674 O O . GLN A 1 84 ? 0.638 8.327 5.923 1.00 56.47 84 GLN A O 1
ATOM 679 N N . LEU A 1 85 ? -1.434 7.513 5.779 1.00 58.00 85 LEU A N 1
ATOM 680 C CA . LEU A 1 85 ? -1.098 6.382 4.902 1.00 58.00 85 LEU A CA 1
ATOM 681 C C . LEU A 1 85 ? -2.164 6.241 3.825 1.00 58.00 85 LEU A C 1
ATOM 683 O O . LEU A 1 85 ? -3.041 5.396 3.911 1.00 58.00 85 LEU A O 1
ATOM 687 N N . MET A 1 86 ? -2.092 7.058 2.785 1.00 49.34 86 MET A N 1
ATOM 688 C CA . MET A 1 86 ? -3.009 6.918 1.661 1.00 49.34 86 MET A CA 1
ATOM 689 C C . MET A 1 86 ? -2.496 5.863 0.670 1.00 49.34 86 MET A C 1
ATOM 691 O O . MET A 1 86 ? -1.335 5.891 0.262 1.00 49.34 86 MET A O 1
ATOM 695 N N . LYS A 1 87 ? -3.385 4.946 0.268 1.00 53.19 87 LYS A N 1
ATOM 696 C CA . LYS A 1 87 ? -3.154 3.951 -0.789 1.00 53.19 87 LYS A CA 1
ATOM 697 C C . LYS A 1 87 ? -3.099 4.651 -2.146 1.00 53.19 87 LYS A C 1
ATOM 699 O O . LYS A 1 87 ? -4.143 4.999 -2.672 1.00 53.19 87 LYS A O 1
ATOM 704 N N . LYS A 1 88 ? -1.926 4.912 -2.709 1.00 54.34 88 LYS A N 1
ATOM 705 C CA . LYS A 1 88 ? -1.806 5.740 -3.911 1.00 54.34 88 LYS A CA 1
ATOM 706 C C . LYS A 1 88 ? -1.418 4.864 -5.092 1.00 54.34 88 LYS A C 1
ATOM 708 O O . LYS A 1 88 ? -0.282 4.407 -5.173 1.00 54.34 88 LYS A O 1
ATOM 713 N N . PHE A 1 89 ? -2.347 4.657 -6.015 1.00 57.16 89 PHE A N 1
ATOM 714 C CA . PHE A 1 89 ? -1.996 4.204 -7.357 1.00 57.16 89 PHE A CA 1
ATOM 715 C C . PHE A 1 89 ? -1.867 5.422 -8.232 1.00 57.16 89 PHE A C 1
ATOM 717 O O . PHE A 1 89 ? -2.726 6.301 -8.192 1.00 57.16 89 PHE A O 1
ATOM 724 N N . VAL A 1 90 ? -0.779 5.483 -8.978 1.00 57.41 90 VAL A N 1
ATOM 725 C CA . VAL A 1 90 ? -0.531 6.555 -9.920 1.00 57.41 90 VAL A CA 1
ATOM 726 C C . VAL A 1 90 ? -0.513 5.918 -11.293 1.00 57.41 90 VAL A C 1
ATOM 728 O O . VAL A 1 9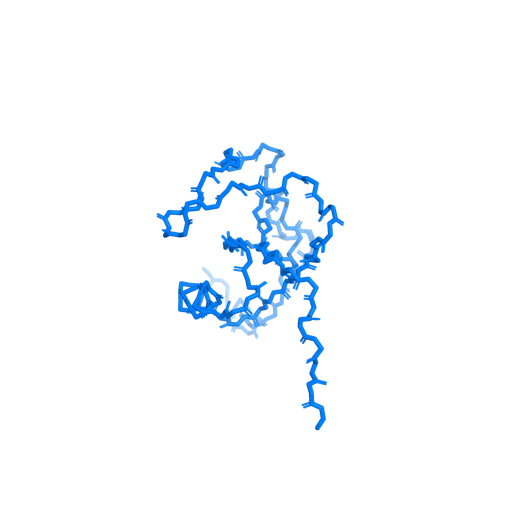0 ? 0.413 5.182 -11.629 1.00 57.41 90 VAL A O 1
ATOM 731 N N . LEU A 1 91 ? -1.600 6.134 -12.021 1.00 54.19 91 LEU A N 1
ATOM 732 C CA . LEU A 1 91 ? -1.803 5.629 -13.366 1.00 54.19 91 LEU A CA 1
ATOM 733 C C . LEU A 1 91 ? -1.290 6.676 -14.348 1.00 54.19 91 LEU A C 1
ATOM 735 O O . LEU A 1 91 ? -1.616 7.857 -14.222 1.00 54.19 91 LEU A O 1
ATOM 739 N N . GLU A 1 92 ? -0.519 6.256 -15.340 1.00 46.78 92 GLU A N 1
ATOM 740 C CA . GLU A 1 92 ? -0.453 7.013 -16.583 1.00 46.78 92 GLU A CA 1
ATOM 741 C C . GLU A 1 92 ? -1.847 6.991 -17.218 1.00 46.78 92 GLU A C 1
ATOM 743 O O . GLU A 1 92 ? -2.558 5.984 -17.139 1.00 46.78 92 GLU A O 1
ATOM 748 N N . LYS A 1 93 ? -2.272 8.128 -17.789 1.00 40.19 93 LYS A N 1
ATOM 749 C CA . LYS A 1 93 ? -3.537 8.237 -18.532 1.00 40.19 93 LYS A CA 1
ATOM 750 C C . LYS A 1 93 ? -3.764 6.995 -19.397 1.00 40.19 93 LYS A C 1
ATOM 752 O O . LYS A 1 93 ? -2.801 6.495 -19.981 1.00 40.19 93 LYS A O 1
ATOM 757 N N . PRO A 1 94 ? -5.019 6.533 -19.542 1.00 43.53 94 PRO A N 1
ATOM 758 C CA . PRO A 1 94 ? -5.292 5.309 -20.268 1.00 43.53 94 PRO A CA 1
ATOM 759 C C . PRO A 1 94 ? -4.716 5.435 -21.676 1.00 43.53 94 PRO A C 1
ATOM 761 O O . PRO A 1 94 ? -5.114 6.316 -22.445 1.00 43.53 94 PRO A O 1
ATOM 764 N N . LEU A 1 95 ? -3.802 4.525 -22.026 1.00 46.25 95 LEU A N 1
ATOM 765 C CA . LEU A 1 95 ? -3.695 4.083 -23.407 1.00 46.25 95 LEU A CA 1
ATOM 766 C C . LEU A 1 95 ? -5.129 3.784 -23.827 1.00 46.25 95 LEU A C 1
ATOM 768 O O . LEU A 1 95 ? -5.790 2.943 -23.220 1.00 46.25 95 LEU A O 1
ATOM 772 N N . THR A 1 96 ? -5.627 4.580 -24.771 1.00 38.47 96 THR A N 1
ATOM 773 C CA . THR A 1 96 ? -6.966 4.488 -25.348 1.00 38.47 96 THR A CA 1
ATOM 774 C C . THR A 1 96 ? -7.439 3.041 -25.342 1.00 38.47 96 THR A C 1
ATOM 776 O O . THR A 1 96 ? -6.813 2.209 -26.005 1.00 38.47 96 THR A O 1
ATOM 779 N N . MET A 1 97 ? -8.517 2.743 -24.607 1.00 35.09 97 MET A N 1
ATOM 780 C CA . MET A 1 97 ? -9.280 1.521 -24.835 1.00 35.09 97 MET A CA 1
ATOM 781 C C . MET A 1 97 ? -9.595 1.489 -26.331 1.00 35.09 97 MET A C 1
ATOM 783 O O . MET A 1 97 ? -10.427 2.262 -26.807 1.00 35.09 97 MET A O 1
ATOM 787 N N . LYS A 1 98 ? -8.876 0.662 -27.090 1.00 33.41 98 LYS A N 1
ATOM 788 C CA . LYS A 1 98 ? -9.277 0.340 -28.454 1.00 33.41 98 LYS A CA 1
ATOM 789 C C . LYS A 1 98 ? -10.554 -0.479 -28.320 1.00 33.41 98 LYS A C 1
ATOM 791 O O . LYS A 1 98 ? -10.512 -1.570 -27.756 1.00 33.41 98 LYS A O 1
ATOM 796 N N . SER A 1 99 ? -11.664 0.120 -28.753 1.00 37.16 99 SER A N 1
ATOM 797 C CA . SER A 1 99 ? -12.932 -0.568 -29.002 1.00 37.16 99 SER A CA 1
ATOM 798 C C . SER A 1 99 ? -12.759 -1.670 -30.033 1.00 37.16 99 SER A C 1
ATOM 800 O O . SER A 1 99 ? -12.004 -1.404 -31.001 1.00 37.16 99 SER A O 1
#

Sequence (99 aa):
MSLLSFLTKTELPKEQDALLGRNEKIFEPAIHFVNKAQYPEDSGNLEKVYFGMGCFWGAEKYMWEIDGVFFTSVGYGDGFTKIQLMKKFVLEKPLTMKS

Foldseek 3Di:
DDPVCVVCVPPADDLVPDDQADPDAPDDFDQAPPPRAGDDPDLVQWDWDADDDPPVVVVQVVQVPDPQFRDWADDDDPHSHDYPGGGTTIGRDDPDPDD

Secondary structure (DSSP, 8-state):
--GGGGTTTTSPPPGGGS--B-SS-SS-----TTT-PPP-SS-TTEEEE----S-HHHHHHHHHTSTTEEEE-----SSSSB------EEEE-------